Protein AF-A0A354I7K4-F1 (afdb_monomer)

pLDDT: mean 91.09, std 8.13, range [61.41, 97.81]

Secondary structure (DSSP, 8-state):
--HHHHHHHHHTT-HHHHHHHHHHHHHHHHHHHHHHHTTTS-HHHHHHHHHHHHHHHHH-GGG--TT-

Radius of gyration: 12.89 Å; Cα contacts (8 Å, |Δi|>4): 42; chains: 1; bounding box: 27×21×34 Å

Solvent-accessible surface area (backbone atoms only — not comparable to full-atom values): 3976 Å² total; per-residue (Å²): 130,57,69,71,60,41,49,53,34,38,64,69,68,33,65,68,41,50,51,50,47,47,71,73,40,47,70,59,45,38,56,54,38,38,74,71,34,65,88,82,50,54,74,64,55,30,52,48,54,44,50,48,53,53,49,50,46,65,77,42,42,85,76,64,63,91,88,113

Structure (mmCIF, N/CA/C/O backbone):
data_AF-A0A354I7K4-F1
#
_entry.id   AF-A0A354I7K4-F1
#
loop_
_atom_site.group_PDB
_atom_site.id
_atom_site.type_symbol
_atom_site.label_atom_id
_atom_site.label_alt_id
_atom_site.label_comp_id
_atom_site.label_asym_id
_atom_site.label_entity_id
_atom_site.label_seq_id
_atom_site.pdbx_PDB_ins_code
_atom_site.Cartn_x
_atom_site.Cartn_y
_atom_site.Cartn_z
_atom_site.occupancy
_atom_site.B_iso_or_equiv
_atom_site.auth_seq_id
_atom_site.auth_comp_id
_atom_site.auth_asym_id
_atom_site.auth_atom_id
_atom_site.pdbx_PDB_model_num
ATOM 1 N N . MET A 1 1 ? -1.053 -7.374 14.048 1.00 61.41 1 MET A N 1
ATOM 2 C CA . MET A 1 1 ? -2.534 -7.292 14.058 1.00 61.41 1 MET A CA 1
ATOM 3 C C . MET A 1 1 ? -3.069 -8.290 13.015 1.00 61.41 1 MET A C 1
ATOM 5 O O . MET A 1 1 ? -2.343 -8.533 12.062 1.00 61.41 1 MET A O 1
ATOM 9 N N . ASN A 1 2 ? -4.224 -8.952 13.207 1.00 75.06 2 ASN A N 1
ATOM 10 C CA . ASN A 1 2 ? -4.808 -9.818 12.153 1.00 75.06 2 ASN A CA 1
ATOM 11 C C . ASN A 1 2 ? -5.373 -8.933 11.027 1.00 75.06 2 ASN A C 1
ATOM 13 O O . ASN A 1 2 ? -5.840 -7.833 11.330 1.00 75.06 2 ASN A O 1
ATOM 17 N N . ASP A 1 3 ? -5.369 -9.395 9.778 1.00 71.38 3 ASP A N 1
ATOM 18 C CA . ASP A 1 3 ? -5.745 -8.585 8.610 1.00 71.38 3 ASP A CA 1
ATOM 19 C C . ASP A 1 3 ? -7.203 -8.078 8.695 1.00 71.38 3 ASP A C 1
ATOM 21 O O . ASP A 1 3 ? -7.480 -6.936 8.336 1.00 71.38 3 ASP A O 1
ATOM 25 N N . GLU A 1 4 ? -8.112 -8.833 9.326 1.00 78.12 4 GLU A N 1
ATOM 26 C CA . GLU A 1 4 ? -9.478 -8.380 9.660 1.00 78.12 4 GLU A CA 1
ATOM 27 C C . GLU A 1 4 ? -9.515 -7.130 10.559 1.00 78.12 4 GLU A C 1
ATOM 29 O O . GLU A 1 4 ? -10.328 -6.217 10.375 1.00 78.12 4 GLU A O 1
ATOM 34 N N . LYS A 1 5 ? -8.631 -7.072 11.562 1.00 82.75 5 LYS A N 1
ATOM 35 C CA . LYS A 1 5 ? -8.552 -5.925 12.478 1.00 82.75 5 LYS A CA 1
ATOM 36 C C . LYS A 1 5 ? -7.964 -4.715 11.764 1.00 82.75 5 LYS A C 1
ATOM 38 O O . LYS A 1 5 ? -8.413 -3.597 12.004 1.00 82.75 5 LYS A O 1
ATOM 43 N N . ILE A 1 6 ? -6.993 -4.949 10.884 1.00 79.69 6 ILE A N 1
ATOM 44 C CA . ILE A 1 6 ? -6.372 -3.899 10.081 1.00 79.69 6 ILE A CA 1
ATOM 45 C C . ILE A 1 6 ? -7.400 -3.308 9.116 1.00 79.69 6 ILE A C 1
ATOM 47 O O . ILE A 1 6 ? -7.594 -2.095 9.123 1.00 79.69 6 ILE A O 1
ATOM 51 N N . ILE A 1 7 ? -8.137 -4.133 8.362 1.00 84.75 7 ILE A N 1
ATOM 52 C CA . ILE A 1 7 ? -9.124 -3.599 7.417 1.00 84.75 7 ILE A CA 1
ATOM 53 C C . ILE A 1 7 ? -10.264 -2.869 8.128 1.00 84.75 7 ILE A C 1
ATOM 55 O O . ILE A 1 7 ? -10.717 -1.830 7.658 1.00 84.75 7 ILE A O 1
ATOM 59 N N . THR A 1 8 ? -10.692 -3.350 9.297 1.00 88.94 8 THR A N 1
ATOM 60 C CA . THR A 1 8 ? -11.6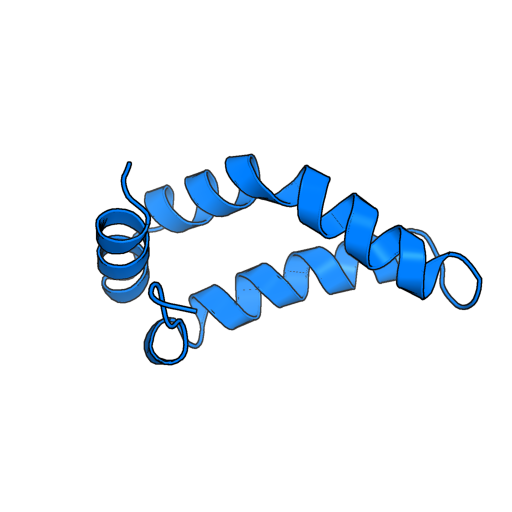94 -2.644 10.110 1.00 88.94 8 THR A CA 1
ATOM 61 C C . THR A 1 8 ? -11.183 -1.269 10.544 1.00 88.94 8 THR A C 1
ATOM 63 O O . THR A 1 8 ? -11.915 -0.284 10.474 1.00 88.94 8 THR A O 1
ATOM 66 N N . ALA A 1 9 ? -9.915 -1.170 10.948 1.00 91.38 9 ALA A N 1
ATOM 67 C CA . ALA A 1 9 ? -9.306 0.102 11.313 1.00 91.38 9 ALA A CA 1
ATOM 68 C C . ALA A 1 9 ? -9.161 1.050 10.106 1.00 91.38 9 ALA A C 1
ATOM 70 O O . ALA A 1 9 ? -9.451 2.238 10.236 1.00 91.38 9 ALA A O 1
ATOM 71 N N . ILE A 1 10 ? -8.800 0.537 8.925 1.00 90.62 10 ILE A N 1
ATOM 72 C CA . ILE A 1 10 ? -8.727 1.329 7.685 1.00 90.62 10 ILE A CA 1
ATOM 73 C C . ILE A 1 10 ? -10.121 1.820 7.265 1.00 90.62 10 ILE A C 1
ATOM 75 O O . ILE A 1 10 ? -10.276 2.993 6.932 1.00 90.62 10 ILE A O 1
ATOM 79 N N . LYS A 1 11 ? -11.161 0.979 7.365 1.00 90.75 11 LYS A N 1
ATOM 80 C CA . LYS A 1 11 ? -12.563 1.384 7.130 1.00 90.75 11 LYS A CA 1
ATOM 81 C C . LYS A 1 11 ? -12.997 2.531 8.047 1.00 90.75 11 LYS A C 1
ATOM 83 O O . LYS A 1 11 ? -13.729 3.414 7.615 1.00 90.75 11 LYS A O 1
ATOM 88 N N . ASN A 1 12 ? -12.482 2.561 9.275 1.00 94.44 12 ASN A N 1
ATOM 89 C CA . ASN A 1 12 ? -12.688 3.649 10.234 1.00 94.44 12 ASN A CA 1
ATOM 90 C C . ASN A 1 12 ? -11.712 4.828 10.053 1.00 94.44 12 ASN A C 1
ATOM 92 O O . ASN A 1 12 ? -11.582 5.651 10.957 1.00 94.44 12 ASN A O 1
ATOM 96 N N . ARG A 1 13 ? -11.019 4.916 8.907 1.00 93.12 13 ARG A N 1
ATOM 97 C CA . ARG A 1 13 ? -10.059 5.980 8.567 1.00 93.12 13 ARG A CA 1
ATOM 98 C C . ARG A 1 13 ? -8.931 6.133 9.592 1.00 93.12 13 ARG A C 1
ATOM 100 O O . ARG A 1 13 ? -8.476 7.236 9.878 1.00 93.12 13 ARG A O 1
ATOM 107 N N . SER A 1 14 ? -8.442 5.021 10.138 1.00 95.31 14 SER A N 1
ATOM 108 C CA . SER A 1 14 ? -7.265 5.031 11.007 1.00 95.31 14 SER A CA 1
ATOM 109 C C . SER A 1 14 ? -5.981 5.201 10.192 1.00 95.31 14 SER A C 1
ATOM 111 O O . SER A 1 14 ? -5.515 4.261 9.547 1.00 95.31 14 SER A O 1
ATOM 113 N N . GLU A 1 15 ? -5.366 6.382 10.275 1.00 93.94 15 GLU A N 1
ATOM 114 C CA . GLU A 1 15 ? -4.062 6.655 9.649 1.00 93.94 15 GLU A CA 1
ATOM 115 C C . GLU A 1 15 ? -2.953 5.734 10.184 1.00 93.94 15 GLU A C 1
ATOM 117 O O . GLU A 1 15 ? -2.069 5.297 9.451 1.00 93.94 15 GLU A O 1
ATOM 122 N N . ALA A 1 16 ? -3.020 5.371 11.467 1.00 94.44 16 ALA A N 1
ATOM 123 C CA . ALA A 1 16 ? -2.080 4.427 12.063 1.00 94.44 16 ALA A CA 1
ATOM 124 C C . ALA A 1 16 ? -2.150 3.046 11.387 1.00 94.44 16 ALA A C 1
ATOM 126 O O . ALA A 1 16 ? -1.113 2.445 11.114 1.00 94.44 16 ALA A O 1
ATOM 127 N N . ALA A 1 17 ? -3.358 2.566 11.068 1.00 92.62 17 ALA A N 1
ATOM 128 C CA . ALA A 1 17 ? -3.542 1.272 10.419 1.00 92.62 17 ALA A CA 1
ATOM 129 C C . ALA A 1 17 ? -3.020 1.253 8.975 1.00 92.62 17 ALA A C 1
ATOM 131 O O . ALA A 1 17 ? -2.383 0.277 8.575 1.00 92.62 17 ALA A O 1
ATOM 132 N N . ILE A 1 18 ? -3.241 2.321 8.196 1.00 93.50 18 ILE A N 1
ATOM 133 C CA . ILE A 1 18 ? -2.689 2.389 6.834 1.00 93.50 18 ILE A CA 1
ATOM 134 C C . ILE A 1 18 ? -1.159 2.540 6.861 1.00 93.50 18 ILE A C 1
ATOM 136 O O . ILE A 1 18 ? -0.477 1.872 6.091 1.00 93.50 18 ILE A O 1
ATOM 140 N N . ASN A 1 19 ? -0.593 3.293 7.811 1.00 94.56 19 ASN A N 1
ATOM 141 C CA . ASN A 1 19 ? 0.862 3.389 7.982 1.00 94.56 19 ASN A CA 1
ATOM 142 C C . ASN A 1 19 ? 1.504 2.048 8.386 1.00 94.56 19 ASN A C 1
ATOM 144 O O . ASN A 1 19 ? 2.597 1.717 7.914 1.00 94.56 19 ASN A O 1
ATOM 148 N N . GLU A 1 20 ? 0.827 1.242 9.214 1.00 92.31 20 GLU A N 1
ATOM 149 C CA . GLU A 1 20 ? 1.261 -0.128 9.523 1.00 92.31 20 GLU A CA 1
ATOM 150 C C . GLU A 1 20 ? 1.253 -1.006 8.259 1.00 92.31 20 GLU A C 1
ATOM 152 O O . GLU A 1 20 ? 2.224 -1.722 8.010 1.00 92.31 20 GLU A O 1
ATOM 157 N N . MET A 1 21 ? 0.218 -0.903 7.414 1.00 91.06 21 MET A N 1
ATOM 158 C CA . MET A 1 21 ? 0.151 -1.617 6.129 1.00 91.06 21 MET A CA 1
ATOM 159 C C . MET A 1 21 ? 1.272 -1.220 5.174 1.00 91.06 21 MET A C 1
ATOM 161 O O . MET A 1 21 ? 1.922 -2.100 4.605 1.00 91.06 21 MET A O 1
ATOM 165 N N . ILE A 1 22 ? 1.525 0.083 5.030 1.00 94.69 22 ILE A N 1
ATOM 166 C CA . ILE A 1 22 ? 2.619 0.606 4.206 1.00 94.69 22 ILE A CA 1
ATOM 167 C C . ILE A 1 22 ? 3.941 0.023 4.694 1.00 94.69 22 ILE A C 1
ATOM 169 O O . ILE A 1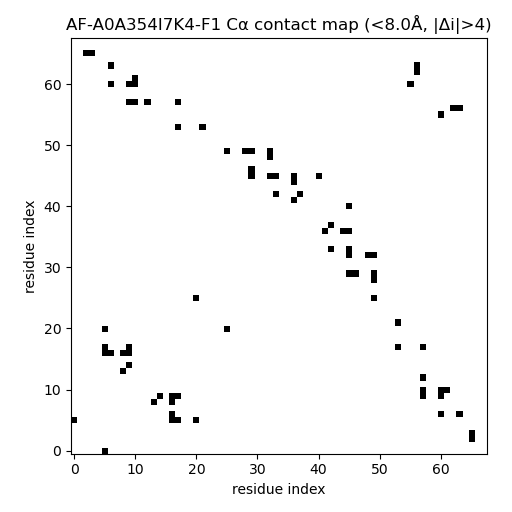 22 ? 4.684 -0.571 3.916 1.00 94.69 22 ILE A O 1
ATOM 173 N N . THR A 1 23 ? 4.209 0.096 5.996 1.00 95.19 23 THR A N 1
ATOM 174 C CA . THR A 1 23 ? 5.445 -0.434 6.589 1.00 95.19 23 THR A CA 1
ATOM 175 C C . THR A 1 23 ? 5.587 -1.943 6.369 1.00 95.19 23 THR A C 1
ATOM 177 O O . THR A 1 23 ? 6.676 -2.427 6.060 1.00 95.19 23 THR A O 1
ATOM 180 N N . LYS A 1 24 ? 4.490 -2.696 6.504 1.00 92.62 24 LYS A N 1
ATOM 181 C CA . LYS A 1 24 ? 4.484 -4.159 6.397 1.00 92.62 24 LYS A CA 1
ATOM 182 C C . LYS A 1 24 ? 4.682 -4.649 4.961 1.00 92.62 24 LYS A C 1
ATOM 184 O O . LYS A 1 24 ? 5.400 -5.627 4.760 1.00 92.62 24 LYS A O 1
ATOM 189 N N . TYR A 1 25 ? 4.059 -3.998 3.978 1.00 94.75 25 TYR A N 1
ATOM 190 C CA . TYR A 1 25 ? 3.932 -4.551 2.624 1.00 94.75 25 TYR A CA 1
ATOM 191 C C . TYR A 1 25 ? 4.665 -3.778 1.525 1.00 94.75 25 TYR A C 1
ATOM 193 O O . TYR A 1 25 ? 4.832 -4.326 0.438 1.00 94.75 25 TYR A O 1
ATOM 201 N N . SER A 1 26 ? 5.164 -2.568 1.787 1.00 96.44 26 SER A N 1
ATOM 202 C CA . SER A 1 26 ? 5.859 -1.738 0.782 1.00 96.44 26 SER A CA 1
ATOM 203 C C . SER A 1 26 ? 6.995 -2.471 0.065 1.00 96.44 26 SER A C 1
ATOM 205 O O . SER A 1 26 ? 7.059 -2.432 -1.157 1.00 96.44 26 SER A O 1
ATOM 207 N N . LYS A 1 27 ? 7.848 -3.212 0.786 1.00 97.44 27 LYS A N 1
ATOM 208 C CA . LYS A 1 27 ? 8.940 -3.987 0.163 1.00 97.44 27 LYS A CA 1
ATOM 209 C C . LYS A 1 27 ? 8.444 -5.104 -0.755 1.00 97.44 27 LYS A C 1
ATOM 211 O O . LYS A 1 27 ? 9.032 -5.329 -1.805 1.00 97.44 27 LYS A O 1
ATOM 216 N N . LEU A 1 28 ? 7.382 -5.807 -0.358 1.00 97.06 28 LEU A N 1
ATOM 217 C CA . LEU A 1 28 ? 6.805 -6.877 -1.171 1.00 97.06 28 LEU A CA 1
ATOM 218 C C . LEU A 1 28 ? 6.168 -6.302 -2.439 1.00 97.06 28 LEU A C 1
ATOM 220 O O . LEU A 1 28 ? 6.433 -6.796 -3.531 1.00 97.06 28 LEU A O 1
ATOM 224 N N . LEU A 1 29 ? 5.363 -5.248 -2.290 1.00 97.06 29 LEU A N 1
ATOM 225 C CA . LEU A 1 29 ? 4.733 -4.567 -3.418 1.00 97.06 29 LEU A CA 1
ATOM 226 C C . LEU A 1 29 ? 5.775 -3.986 -4.370 1.00 97.06 29 LEU A C 1
ATOM 228 O O . LEU A 1 29 ? 5.615 -4.130 -5.575 1.00 97.06 29 LEU A O 1
ATOM 232 N N . TRP A 1 30 ? 6.867 -3.426 -3.843 1.00 97.81 30 TRP A N 1
ATOM 233 C CA . TRP A 1 30 ? 7.992 -2.971 -4.655 1.00 97.81 30 TRP A CA 1
ATOM 234 C C . TRP A 1 30 ? 8.556 -4.097 -5.515 1.00 97.81 30 TRP A C 1
ATOM 236 O O . TRP A 1 30 ? 8.638 -3.947 -6.726 1.00 97.81 30 TRP A O 1
ATOM 246 N N . SER A 1 31 ? 8.897 -5.246 -4.922 1.00 97.50 31 SER A N 1
ATOM 247 C CA . SER A 1 31 ? 9.442 -6.376 -5.683 1.00 97.50 31 SER A CA 1
ATOM 248 C C . SER A 1 31 ? 8.481 -6.880 -6.763 1.00 97.50 31 SER A C 1
ATOM 250 O O . SER A 1 31 ? 8.924 -7.262 -7.843 1.00 97.50 31 SER A O 1
ATOM 252 N N . VAL A 1 32 ? 7.171 -6.876 -6.496 1.00 97.00 32 VAL A N 1
ATOM 253 C CA . VAL A 1 32 ? 6.153 -7.266 -7.484 1.00 97.00 32 VAL A CA 1
ATOM 254 C C . VAL A 1 32 ? 6.050 -6.231 -8.608 1.00 97.00 32 VAL A C 1
ATOM 256 O O . VAL A 1 32 ? 6.080 -6.605 -9.778 1.00 97.00 32 VAL A O 1
ATOM 259 N N . ALA A 1 33 ? 5.959 -4.944 -8.274 1.00 96.75 33 ALA A N 1
ATOM 260 C CA . ALA A 1 33 ? 5.862 -3.863 -9.250 1.00 96.75 33 ALA A CA 1
ATOM 261 C C . ALA A 1 33 ? 7.131 -3.764 -10.110 1.00 96.75 33 ALA A C 1
ATOM 263 O O . ALA A 1 33 ? 7.037 -3.687 -11.331 1.00 96.75 33 ALA A O 1
ATOM 264 N N . GLU A 1 34 ? 8.316 -3.867 -9.508 1.00 96.81 34 GLU A N 1
ATOM 265 C CA . GLU A 1 34 ? 9.601 -3.896 -10.211 1.00 96.81 34 GLU A CA 1
ATOM 266 C C . GLU A 1 34 ? 9.694 -5.090 -11.169 1.00 96.81 34 GLU A C 1
ATOM 268 O O . GLU A 1 34 ? 10.093 -4.926 -12.321 1.00 96.81 34 GLU A O 1
ATOM 273 N N . ALA A 1 35 ? 9.262 -6.284 -10.754 1.00 96.06 35 ALA A N 1
ATOM 274 C CA . ALA A 1 35 ? 9.263 -7.455 -11.631 1.00 96.06 35 ALA A CA 1
ATOM 275 C C . ALA A 1 35 ? 8.396 -7.264 -12.890 1.00 96.06 35 ALA A C 1
ATOM 277 O O . ALA A 1 35 ? 8.702 -7.836 -13.935 1.00 96.06 35 ALA A O 1
ATOM 278 N N . VAL A 1 36 ? 7.335 -6.455 -12.809 1.00 94.81 36 VAL A N 1
ATOM 279 C CA . VAL A 1 36 ? 6.445 -6.153 -13.940 1.00 94.81 36 VAL A CA 1
ATOM 280 C C . VAL A 1 36 ? 6.954 -4.968 -14.767 1.00 94.81 36 VAL A C 1
ATOM 282 O O . VAL A 1 36 ? 6.904 -5.008 -15.996 1.00 94.81 36 VAL A O 1
ATOM 285 N N . LEU A 1 37 ? 7.442 -3.913 -14.112 1.00 94.50 37 LEU A N 1
ATOM 286 C CA . LEU A 1 37 ? 7.738 -2.622 -14.740 1.00 94.50 37 LEU A CA 1
ATOM 287 C C . LEU A 1 37 ? 9.208 -2.444 -15.139 1.00 94.50 37 LEU A C 1
ATOM 289 O O . LEU A 1 37 ? 9.489 -1.599 -15.982 1.00 94.50 37 LEU A O 1
ATOM 293 N N . SER A 1 38 ? 10.143 -3.247 -14.620 1.00 87.00 38 SER A N 1
ATOM 294 C CA . SER A 1 38 ? 11.599 -3.075 -14.828 1.00 87.00 38 SER A CA 1
ATOM 295 C C . SER A 1 38 ? 12.069 -3.060 -16.289 1.00 87.00 38 SER A C 1
ATOM 297 O O . SER A 1 38 ? 13.168 -2.585 -16.572 1.00 87.00 38 SER A O 1
ATOM 299 N N . HIS A 1 39 ? 11.267 -3.562 -17.230 1.00 88.12 39 HIS A N 1
ATOM 300 C CA . HIS A 1 39 ? 11.596 -3.584 -18.661 1.00 88.12 39 HIS A CA 1
ATOM 301 C C . HIS A 1 39 ? 10.914 -2.484 -19.487 1.00 88.12 39 HIS A C 1
ATOM 303 O O . HIS A 1 39 ? 11.178 -2.379 -20.685 1.00 88.12 39 HIS A O 1
ATOM 309 N N . ILE A 1 40 ? 10.011 -1.707 -18.885 1.00 90.06 40 ILE A N 1
ATOM 310 C CA . ILE A 1 40 ? 9.110 -0.784 -19.597 1.00 90.06 40 ILE A CA 1
ATOM 311 C C . ILE A 1 40 ? 9.097 0.605 -18.943 1.00 90.06 40 ILE A C 1
ATOM 313 O O . ILE A 1 40 ? 8.937 1.603 -19.642 1.00 90.06 40 ILE A O 1
ATOM 317 N N . GLY A 1 41 ? 9.289 0.670 -17.626 1.00 88.62 41 GLY A N 1
ATOM 318 C CA . GLY A 1 41 ? 9.232 1.886 -16.826 1.00 8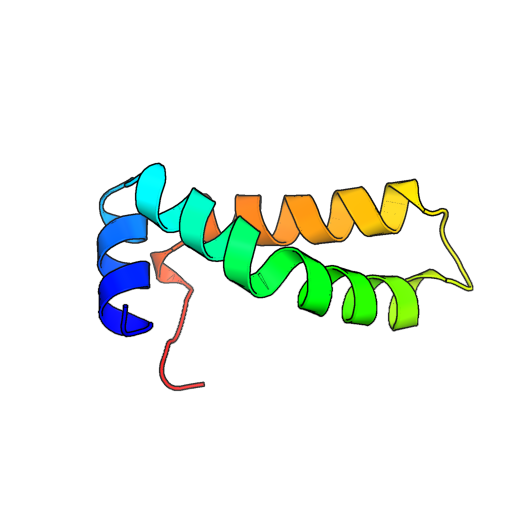8.62 41 GLY A CA 1
ATOM 319 C C . GLY A 1 41 ? 10.526 2.185 -16.074 1.00 88.62 41 GLY A C 1
ATOM 320 O O . GLY A 1 41 ? 11.495 1.424 -16.069 1.00 88.62 41 GLY A O 1
ATOM 321 N N . SER A 1 42 ? 10.517 3.346 -15.441 1.00 94.25 42 SER A N 1
ATOM 322 C CA . SER A 1 42 ? 11.529 3.850 -14.528 1.00 94.25 42 SER A CA 1
ATOM 323 C C . SER A 1 42 ? 11.277 3.386 -13.090 1.00 94.25 42 SER A C 1
ATOM 325 O O . SER A 1 42 ? 10.238 2.821 -12.752 1.00 94.25 42 SER A O 1
ATOM 327 N N . VAL A 1 43 ? 12.236 3.667 -12.208 1.00 94.38 43 VAL A N 1
ATOM 328 C CA . VAL A 1 43 ? 12.087 3.436 -10.762 1.00 94.38 43 VAL A CA 1
ATOM 329 C C . VAL A 1 43 ? 10.936 4.268 -10.181 1.00 94.38 43 VAL A C 1
ATOM 331 O O . VAL A 1 43 ? 10.264 3.819 -9.257 1.00 94.38 43 VAL A O 1
ATOM 334 N N . GLN A 1 44 ? 10.674 5.450 -10.741 1.00 96.69 44 GLN A N 1
ATOM 335 C CA . GLN A 1 44 ? 9.566 6.310 -10.337 1.00 96.69 44 GLN A CA 1
ATOM 336 C C . GLN A 1 44 ? 8.207 5.674 -10.648 1.00 96.69 44 GLN A C 1
ATOM 338 O O . GLN A 1 44 ? 7.305 5.764 -9.824 1.00 96.69 44 GLN A O 1
ATOM 343 N N . ASP A 1 45 ? 8.078 4.964 -11.772 1.00 96.19 45 ASP A N 1
ATOM 344 C CA . ASP A 1 45 ? 6.838 4.253 -12.118 1.00 96.19 45 ASP A CA 1
ATOM 345 C C . ASP A 1 45 ? 6.563 3.092 -11.142 1.00 96.19 45 ASP A C 1
ATOM 347 O O . ASP A 1 45 ? 5.415 2.791 -10.814 1.00 96.19 45 ASP A O 1
ATOM 351 N N . VAL A 1 46 ? 7.622 2.447 -10.632 1.00 96.88 46 VAL A N 1
ATOM 352 C CA . VAL A 1 46 ? 7.512 1.437 -9.564 1.00 96.88 46 VAL A CA 1
ATOM 353 C C . VAL A 1 46 ? 7.030 2.082 -8.265 1.00 96.88 46 VAL A C 1
ATOM 355 O O . VAL A 1 46 ? 6.124 1.555 -7.620 1.00 96.88 46 VAL A O 1
ATOM 358 N N . GLU A 1 47 ? 7.610 3.222 -7.886 1.00 96.69 47 GLU A N 1
ATOM 359 C CA . GLU A 1 47 ? 7.218 3.966 -6.686 1.00 96.69 47 GLU A CA 1
ATOM 360 C C . GLU A 1 47 ? 5.754 4.424 -6.746 1.00 96.69 47 GLU A C 1
AT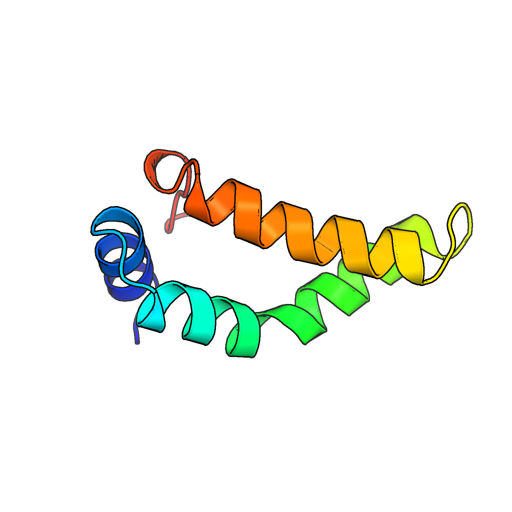OM 362 O O . GLU A 1 47 ? 5.006 4.186 -5.795 1.00 96.69 47 GLU A O 1
ATOM 367 N N . GLU A 1 48 ? 5.328 5.001 -7.873 1.00 97.38 48 GLU A N 1
ATOM 368 C CA . GLU A 1 48 ? 3.948 5.436 -8.111 1.00 97.38 48 GLU A CA 1
ATOM 369 C C . GLU A 1 48 ? 2.976 4.256 -8.022 1.00 97.38 48 GLU A C 1
ATOM 371 O O . GLU A 1 48 ? 2.009 4.316 -7.270 1.00 97.38 48 GLU A O 1
ATOM 376 N N . CYS A 1 49 ? 3.280 3.127 -8.670 1.00 97.25 49 CYS A N 1
ATOM 377 C CA . CYS A 1 49 ? 2.426 1.938 -8.621 1.00 97.25 49 CYS A CA 1
ATOM 378 C C . CYS A 1 49 ? 2.241 1.393 -7.189 1.00 97.25 49 CYS A C 1
ATOM 380 O O . CYS A 1 49 ? 1.137 0.997 -6.789 1.00 97.25 49 CYS A O 1
ATOM 382 N N . VAL A 1 50 ? 3.310 1.389 -6.385 1.00 97.56 50 VAL A N 1
ATOM 383 C CA . VAL A 1 50 ? 3.239 0.987 -4.973 1.00 97.56 50 VAL A CA 1
ATOM 384 C C . VAL A 1 50 ? 2.408 1.986 -4.164 1.00 97.56 50 VAL A C 1
ATOM 386 O O . VAL A 1 50 ? 1.563 1.566 -3.370 1.00 97.56 50 VAL A O 1
ATOM 389 N N . ALA A 1 51 ? 2.617 3.290 -4.362 1.00 97.31 51 ALA A N 1
ATOM 390 C CA . ALA A 1 51 ? 1.864 4.338 -3.677 1.00 97.31 51 ALA A CA 1
ATOM 391 C C . ALA A 1 51 ? 0.366 4.279 -4.020 1.00 97.31 51 ALA A C 1
ATOM 393 O O . ALA A 1 51 ? -0.470 4.236 -3.113 1.00 97.31 51 ALA A O 1
ATOM 394 N N . ASP A 1 52 ? 0.034 4.167 -5.305 1.00 97.62 52 ASP A N 1
ATOM 395 C CA . ASP A 1 52 ? -1.331 4.053 -5.819 1.00 97.62 52 ASP A CA 1
ATOM 396 C C . ASP A 1 52 ? -2.062 2.845 -5.244 1.00 97.62 52 ASP A C 1
ATOM 398 O O . ASP A 1 52 ? -3.249 2.922 -4.932 1.00 97.62 52 ASP A O 1
ATOM 402 N N . THR A 1 53 ? -1.358 1.733 -5.022 1.00 96.31 53 THR A N 1
ATOM 403 C CA . THR A 1 53 ? -1.944 0.549 -4.382 1.00 96.31 53 THR A CA 1
ATOM 404 C C . THR A 1 53 ? -2.446 0.866 -2.968 1.00 96.31 53 THR A C 1
ATOM 406 O O . THR A 1 53 ? -3.544 0.451 -2.584 1.00 96.31 53 THR A O 1
ATOM 409 N N . PHE A 1 54 ? -1.675 1.626 -2.183 1.00 95.94 54 PHE A N 1
ATOM 410 C CA . PHE A 1 54 ? -2.086 2.033 -0.837 1.00 95.94 54 PHE A CA 1
ATOM 411 C C . PHE A 1 54 ? -3.154 3.127 -0.853 1.00 95.94 54 PHE A C 1
ATOM 413 O O . PHE A 1 54 ? -4.070 3.073 -0.030 1.00 95.94 54 PHE A O 1
ATOM 420 N N . ILE A 1 55 ? -3.076 4.079 -1.789 1.00 96.81 55 ILE A N 1
ATOM 421 C CA . ILE A 1 55 ? -4.112 5.103 -1.984 1.00 96.81 55 ILE A CA 1
ATOM 422 C C . ILE A 1 55 ? -5.437 4.429 -2.342 1.00 96.81 55 ILE A C 1
ATOM 424 O O . ILE A 1 55 ? -6.445 4.683 -1.690 1.00 96.81 55 ILE A O 1
ATOM 428 N N . TYR A 1 56 ? -5.430 3.489 -3.285 1.00 96.19 56 TYR A N 1
ATOM 429 C CA . TYR A 1 56 ? -6.621 2.749 -3.687 1.00 96.19 56 TYR A CA 1
ATOM 430 C C . TYR A 1 56 ? -7.224 1.951 -2.525 1.00 96.19 56 TYR A C 1
ATOM 432 O O . TYR A 1 56 ? -8.439 1.971 -2.321 1.00 96.19 5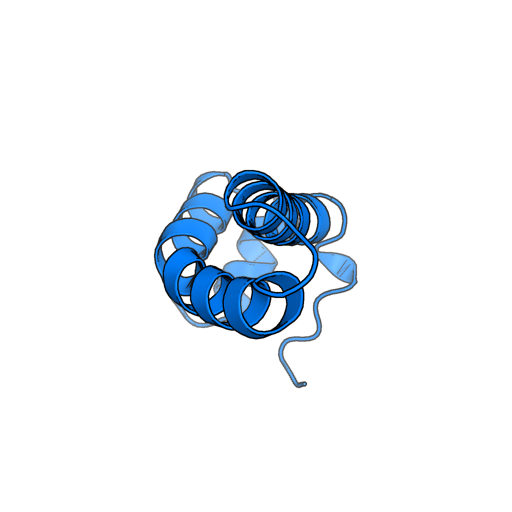6 TYR A O 1
ATOM 440 N N . LEU A 1 57 ? -6.389 1.284 -1.718 1.00 93.56 57 LEU A N 1
ATOM 441 C CA . LEU A 1 57 ? -6.840 0.603 -0.499 1.00 93.56 57 LEU A CA 1
ATOM 442 C C . LEU A 1 57 ? -7.461 1.584 0.507 1.00 93.56 57 LEU A C 1
ATOM 444 O O . LEU A 1 57 ? -8.458 1.256 1.152 1.00 93.56 57 LEU A O 1
ATOM 448 N N . TRP A 1 58 ? -6.874 2.771 0.659 1.00 95.38 58 TRP A N 1
ATOM 449 C CA . TRP A 1 58 ? -7.383 3.807 1.549 1.00 95.38 58 TRP A CA 1
ATOM 450 C C . TRP A 1 58 ? -8.705 4.392 1.058 1.00 95.38 58 TRP A C 1
ATOM 452 O O . TRP A 1 58 ? -9.613 4.600 1.858 1.00 95.38 58 TRP A O 1
ATOM 462 N N . GLU A 1 59 ? -8.849 4.670 -0.233 1.00 95.81 59 GLU A N 1
ATOM 463 C CA . GLU A 1 59 ? -10.069 5.233 -0.816 1.00 95.81 59 GLU A CA 1
ATOM 464 C C . GLU A 1 59 ? -11.215 4.221 -0.850 1.00 95.81 59 GLU A C 1
ATOM 466 O O . GLU A 1 59 ? -12.359 4.604 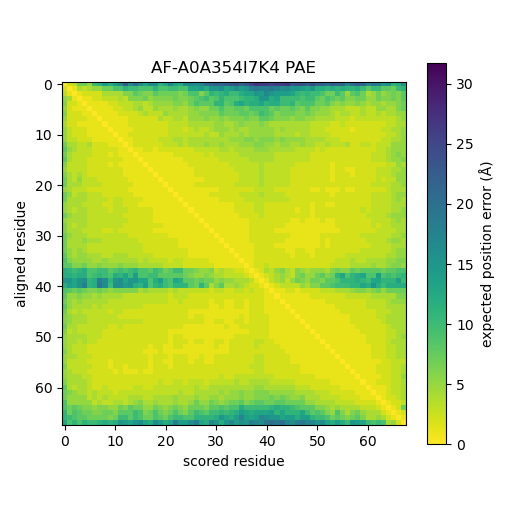-0.593 1.00 95.81 59 GLU A O 1
ATOM 471 N N . HIS A 1 60 ? -10.894 2.943 -1.079 1.00 94.88 60 HIS A N 1
ATOM 472 C CA . HIS A 1 60 ? -11.855 1.858 -1.270 1.00 94.88 60 HIS A CA 1
ATOM 473 C C . HIS A 1 60 ? -11.656 0.652 -0.331 1.00 94.88 60 HIS A C 1
ATOM 475 O O . HIS A 1 60 ? -11.566 -0.495 -0.795 1.00 94.88 60 HIS A O 1
ATOM 481 N N . PRO A 1 61 ? -11.620 0.839 1.000 1.00 91.31 61 PRO A N 1
ATOM 482 C CA . PRO A 1 61 ? -11.380 -0.256 1.935 1.00 91.31 61 PRO A CA 1
ATOM 483 C C . PRO A 1 61 ? -12.535 -1.269 1.979 1.00 91.31 61 PRO A C 1
ATOM 485 O O . PRO A 1 61 ? -12.379 -2.384 2.475 1.00 91.31 61 PRO A O 1
ATOM 488 N N . GLU A 1 62 ? -13.713 -0.919 1.462 1.00 89.75 62 GLU A N 1
ATOM 489 C CA . GLU A 1 62 ? -14.845 -1.826 1.274 1.00 89.75 62 GLU A CA 1
ATOM 490 C C . GLU A 1 62 ? -14.598 -2.907 0.219 1.00 89.75 62 GLU A C 1
ATOM 492 O O . GLU A 1 62 ? -15.196 -3.976 0.318 1.00 89.75 62 GLU A O 1
ATOM 497 N N . LYS A 1 63 ? -13.715 -2.655 -0.756 1.00 88.62 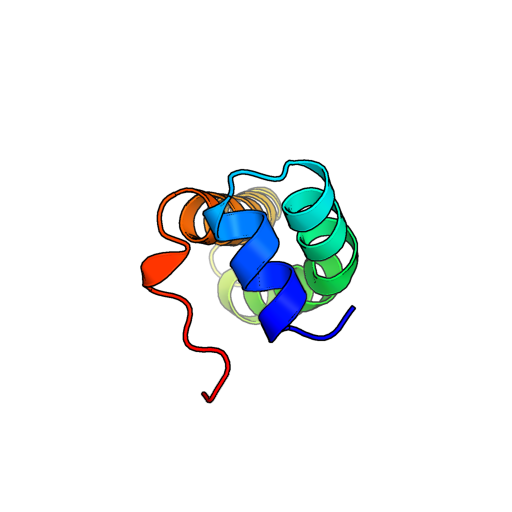63 LYS A N 1
ATOM 498 C CA . LYS A 1 63 ? -13.385 -3.613 -1.822 1.00 88.62 63 LYS A CA 1
ATOM 499 C C . LYS A 1 63 ? -12.362 -4.662 -1.393 1.00 88.62 63 LYS A C 1
ATOM 501 O O . LYS A 1 63 ? -12.143 -5.625 -2.125 1.00 88.62 63 LYS A O 1
ATOM 506 N N . PHE A 1 64 ? -11.720 -4.473 -0.242 1.00 84.62 64 PHE A N 1
ATOM 507 C CA . PHE A 1 64 ? -10.766 -5.438 0.281 1.00 84.62 64 PHE A CA 1
ATOM 508 C C . PHE A 1 64 ? -11.492 -6.674 0.815 1.00 84.62 64 PHE A C 1
ATOM 510 O O . PHE A 1 64 ? -12.289 -6.593 1.755 1.00 84.62 64 PHE A O 1
ATOM 517 N N . ASP A 1 65 ? -11.166 -7.819 0.228 1.00 81.12 65 ASP A N 1
ATOM 518 C CA . ASP A 1 65 ? -11.620 -9.128 0.671 1.00 81.12 65 ASP A CA 1
ATOM 519 C C . ASP A 1 65 ? -10.462 -9.850 1.364 1.00 81.12 65 ASP A C 1
ATOM 521 O O . ASP A 1 65 ? -9.485 -10.231 0.729 1.00 81.12 65 ASP A O 1
ATOM 525 N N . HIS A 1 66 ? -10.574 -10.016 2.681 1.00 73.81 66 HIS A N 1
ATOM 526 C CA . HIS A 1 66 ? -9.557 -10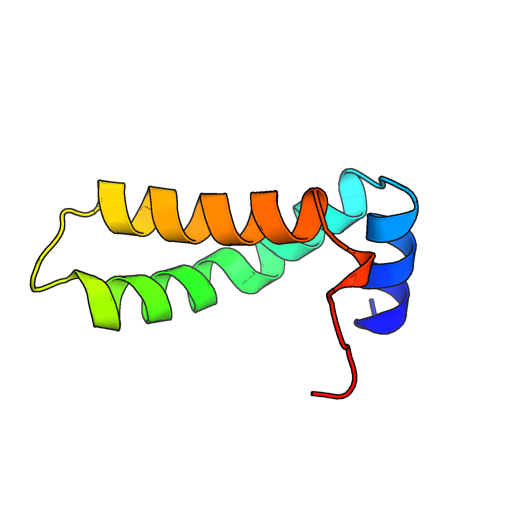.657 3.516 1.00 73.81 66 HIS A CA 1
ATOM 527 C C . HIS A 1 66 ? -9.570 -12.193 3.408 1.00 73.81 66 HIS A C 1
ATOM 529 O O . HIS A 1 66 ? -8.744 -12.843 4.043 1.00 73.81 66 HIS A O 1
ATOM 535 N N . GLN A 1 67 ? -10.526 -12.774 2.672 1.00 74.88 67 GLN A N 1
ATOM 536 C CA . GLN A 1 67 ? -10.656 -14.222 2.480 1.00 74.88 67 GLN A CA 1
ATOM 537 C C . GLN A 1 67 ? -10.053 -14.715 1.156 1.00 74.88 67 GLN A C 1
ATOM 539 O O . GLN A 1 67 ? -10.062 -15.923 0.908 1.00 74.88 67 GLN A O 1
ATOM 544 N N . ARG A 1 68 ? -9.567 -13.801 0.304 1.00 62.81 68 ARG A N 1
ATOM 545 C CA . ARG A 1 68 ? -8.960 -14.109 -1.000 1.00 62.81 68 ARG A CA 1
ATOM 546 C C . ARG A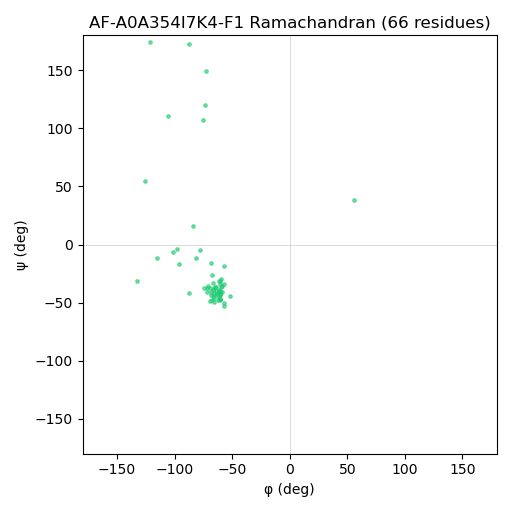 1 68 ? -7.451 -14.270 -0.941 1.00 62.81 68 ARG A C 1
ATOM 548 O O . ARG A 1 68 ? -6.806 -13.611 -0.099 1.00 62.81 68 ARG A O 1
#

Foldseek 3Di:
DQVVVLLVCLVVVNPVSLVVVCVVCVVVQLVVLCVVCVVPDDSVSSVVSSVVVSVCCSVCSVPDDSVD

Nearest PDB structures (foldseek):
  5wur-assembly1_A  TM=8.676E-01  e=1.831E-01  Bacillus subtilis subsp. subtilis str. 168

Sequence (68 aa):
MNDEKIITAIKNRSEAAINEMITKYSKLLWSVAEAVLSHIGSVQDVEECVADTFIYLWEHPEKFDHQR

Mean predicted aligned error: 3.85 Å